Protein AF-A0A932TFX6-F1 (afdb_monomer_lite)

Structure (mmCIF, N/CA/C/O backbone):
data_AF-A0A932TFX6-F1
#
_entry.id   AF-A0A932TFX6-F1
#
loop_
_atom_site.group_PDB
_atom_site.id
_atom_site.type_symbol
_atom_site.label_atom_id
_atom_site.label_alt_id
_atom_site.label_comp_id
_atom_site.label_asym_id
_atom_site.label_entity_id
_atom_site.label_seq_id
_atom_site.pdbx_PDB_ins_code
_atom_site.Cartn_x
_atom_site.Cartn_y
_atom_site.Cartn_z
_atom_site.occupancy
_atom_site.B_iso_or_equiv
_atom_site.auth_seq_id
_atom_site.auth_comp_id
_atom_site.auth_asym_id
_atom_site.auth_atom_id
_atom_site.pdbx_PDB_model_num
ATOM 1 N N . MET A 1 1 ? -23.130 -25.817 -5.700 1.00 46.62 1 MET A N 1
ATOM 2 C CA . MET A 1 1 ? -22.419 -24.648 -5.138 1.00 46.62 1 MET A CA 1
ATOM 3 C C . MET A 1 1 ? -20.930 -24.963 -5.172 1.00 46.62 1 MET A C 1
ATOM 5 O O . MET A 1 1 ? -20.525 -25.792 -4.368 1.00 46.62 1 MET A O 1
ATOM 9 N N . PRO A 1 2 ? -20.121 -24.452 -6.118 1.00 50.34 2 PRO A N 1
ATOM 10 C CA . PRO A 1 2 ? -18.703 -24.775 -6.113 1.00 50.34 2 PRO A CA 1
ATOM 11 C C . PRO A 1 2 ? -18.043 -24.024 -4.955 1.00 50.34 2 PRO A C 1
ATOM 13 O O . PRO A 1 2 ? -18.084 -22.796 -4.876 1.00 50.34 2 PRO A O 1
ATOM 16 N N . SER A 1 3 ? -17.498 -24.795 -4.021 1.00 48.47 3 SER A N 1
ATOM 17 C CA . SER A 1 3 ? -16.707 -24.335 -2.890 1.00 48.47 3 SER A CA 1
ATOM 18 C C . SER A 1 3 ? -15.560 -23.459 -3.389 1.00 48.47 3 SER A C 1
ATOM 20 O O . SER A 1 3 ? -14.692 -23.922 -4.125 1.00 48.47 3 SER A O 1
ATOM 22 N N . ALA A 1 4 ? -15.558 -22.185 -2.996 1.00 51.78 4 ALA A N 1
ATOM 23 C CA . ALA A 1 4 ? -14.437 -21.290 -3.230 1.00 51.78 4 ALA A CA 1
ATOM 24 C C . ALA A 1 4 ? -13.251 -21.782 -2.393 1.00 51.78 4 ALA A C 1
ATOM 26 O O . ALA A 1 4 ? -13.142 -21.473 -1.207 1.00 51.78 4 ALA A O 1
ATOM 27 N N . THR A 1 5 ? -12.387 -22.593 -3.000 1.00 46.62 5 THR A N 1
ATOM 28 C CA . THR A 1 5 ? -11.080 -22.956 -2.454 1.00 46.62 5 THR A CA 1
ATOM 29 C C . THR A 1 5 ? -10.346 -21.679 -2.065 1.00 46.62 5 THR A C 1
ATOM 31 O O . THR A 1 5 ? -9.988 -20.873 -2.926 1.00 46.62 5 THR A O 1
ATOM 34 N N . ALA A 1 6 ? -10.159 -21.478 -0.760 1.00 49.88 6 ALA A N 1
ATOM 35 C CA . ALA A 1 6 ? -9.348 -20.405 -0.216 1.00 49.88 6 ALA A CA 1
ATOM 36 C C . ALA A 1 6 ? -7.900 -20.637 -0.658 1.00 49.88 6 ALA A C 1
ATOM 38 O O . ALA A 1 6 ? -7.176 -21.450 -0.089 1.00 49.88 6 ALA A O 1
ATOM 39 N N . HIS A 1 7 ? -7.498 -19.962 -1.730 1.00 50.69 7 HIS A N 1
ATOM 40 C CA . HIS A 1 7 ? -6.110 -19.928 -2.149 1.00 50.69 7 HIS A CA 1
ATOM 41 C C . HIS A 1 7 ? -5.379 -19.041 -1.142 1.00 50.69 7 HIS A C 1
ATOM 43 O O . HIS A 1 7 ? -5.531 -17.817 -1.167 1.00 50.69 7 HIS A O 1
ATOM 49 N N . ALA A 1 8 ? -4.657 -19.659 -0.204 1.00 49.00 8 ALA A N 1
ATOM 50 C CA . ALA A 1 8 ? -3.743 -18.924 0.656 1.00 49.00 8 ALA A CA 1
ATOM 51 C C . ALA A 1 8 ? -2.815 -18.120 -0.267 1.00 49.00 8 ALA A C 1
ATOM 53 O O . ALA A 1 8 ? -2.213 -18.715 -1.170 1.00 49.00 8 ALA A O 1
ATOM 54 N N . PRO A 1 9 ? -2.735 -16.784 -0.129 1.00 53.72 9 PRO A N 1
ATOM 55 C CA . PRO A 1 9 ? -1.782 -16.039 -0.926 1.00 53.72 9 PRO A CA 1
ATOM 56 C C . PRO A 1 9 ? -0.387 -16.609 -0.608 1.00 53.72 9 PRO A C 1
ATOM 58 O O . PRO A 1 9 ? -0.154 -16.997 0.538 1.00 53.72 9 PRO A O 1
ATOM 61 N N . PRO A 1 10 ? 0.533 -16.683 -1.585 1.00 53.47 10 PRO A N 1
ATOM 62 C CA . PRO A 1 10 ? 1.907 -17.164 -1.369 1.00 53.47 10 PRO A CA 1
ATOM 63 C C . PRO A 1 10 ? 2.658 -16.280 -0.342 1.00 53.47 10 PRO A C 1
ATOM 65 O O . PRO A 1 10 ? 2.031 -15.532 0.403 1.00 53.47 10 PRO A O 1
ATOM 68 N N . ALA A 1 11 ? 3.977 -16.314 -0.223 1.00 56.50 11 ALA A N 1
ATOM 69 C CA . ALA A 1 11 ? 4.673 -15.453 0.741 1.00 56.50 11 ALA A CA 1
ATOM 70 C C . ALA A 1 11 ? 5.410 -14.341 -0.003 1.00 56.50 11 ALA A C 1
ATOM 72 O O . ALA A 1 11 ? 6.329 -14.663 -0.741 1.00 56.50 11 ALA A O 1
ATOM 73 N N . LEU A 1 12 ? 5.094 -13.054 0.234 1.00 62.22 12 LEU A N 1
ATOM 74 C CA . LEU A 1 12 ? 5.858 -11.941 -0.361 1.00 62.22 12 LEU A CA 1
ATOM 75 C C . LEU A 1 12 ? 7.264 -12.020 0.240 1.00 62.22 12 LEU A C 1
ATOM 77 O O . LEU A 1 12 ? 7.513 -11.501 1.323 1.00 62.22 12 LEU A O 1
ATOM 81 N N . ARG A 1 13 ? 8.184 -12.712 -0.435 1.00 64.25 13 ARG A N 1
ATOM 82 C CA . ARG A 1 13 ? 9.568 -12.902 0.030 1.00 64.25 13 ARG A CA 1
ATOM 83 C C . ARG A 1 13 ? 10.454 -11.689 -0.253 1.00 64.25 13 ARG A C 1
ATOM 85 O O . ARG A 1 13 ? 11.667 -11.771 -0.111 1.00 64.25 13 ARG A O 1
ATOM 92 N N . LEU A 1 14 ? 9.866 -10.575 -0.685 1.00 74.00 14 LEU A N 1
ATOM 93 C CA . LEU A 1 14 ? 10.595 -9.339 -0.922 1.00 74.00 14 LEU A CA 1
ATOM 94 C C . LEU A 1 14 ? 10.636 -8.538 0.384 1.00 74.00 14 LEU A C 1
ATOM 96 O O . LEU A 1 14 ? 9.564 -8.156 0.863 1.00 74.00 14 LEU A O 1
ATOM 100 N N . PRO A 1 15 ? 11.829 -8.275 0.952 1.00 85.00 15 PRO A N 1
ATOM 101 C CA . PRO A 1 15 ? 11.939 -7.396 2.105 1.00 85.00 15 PRO A CA 1
ATOM 102 C C . PRO A 1 15 ? 11.414 -6.008 1.732 1.00 85.00 15 PRO A C 1
ATOM 104 O O . PRO A 1 15 ? 11.669 -5.503 0.632 1.00 85.00 15 PRO A O 1
ATOM 107 N N . LEU A 1 16 ? 10.650 -5.412 2.644 1.00 91.12 16 LEU A N 1
ATOM 108 C CA . LEU A 1 16 ? 10.162 -4.053 2.474 1.00 91.12 16 LEU A CA 1
ATOM 109 C C . LEU A 1 16 ? 11.333 -3.077 2.587 1.00 91.12 16 LEU A C 1
ATOM 111 O O . LEU A 1 16 ? 12.304 -3.301 3.306 1.00 91.12 16 LEU A O 1
ATOM 115 N N . ARG A 1 17 ? 11.254 -1.983 1.832 1.00 94.50 17 ARG A N 1
ATOM 116 C CA . ARG A 1 17 ? 12.183 -0.858 1.991 1.00 94.50 17 ARG A CA 1
ATOM 117 C C . ARG A 1 17 ? 11.704 0.029 3.149 1.00 94.50 17 ARG A C 1
ATOM 119 O O . ARG A 1 17 ? 10.491 0.088 3.347 1.00 94.50 17 ARG A O 1
ATOM 126 N N . PRO A 1 18 ? 12.586 0.790 3.827 1.00 95.62 18 PRO A N 1
ATOM 127 C CA . PRO A 1 18 ? 12.204 1.602 4.990 1.00 95.62 18 PRO A CA 1
ATOM 128 C C . PRO A 1 18 ? 10.969 2.485 4.757 1.00 95.62 18 PRO A C 1
ATOM 130 O O . PRO A 1 18 ? 9.993 2.405 5.489 1.00 95.62 18 PRO A O 1
ATOM 133 N N . TYR A 1 19 ? 10.914 3.199 3.630 1.00 95.38 19 TYR A N 1
ATOM 134 C CA . TYR A 1 19 ? 9.762 4.040 3.281 1.00 95.38 19 TYR A CA 1
ATOM 135 C C . TYR A 1 19 ? 8.451 3.261 3.038 1.00 95.38 19 TYR A C 1
ATOM 137 O O . TYR A 1 19 ? 7.360 3.821 3.133 1.00 95.38 19 TYR A O 1
ATOM 145 N N . GLN A 1 20 ? 8.527 1.977 2.672 1.00 95.31 20 GLN A N 1
ATOM 146 C CA . GLN A 1 20 ? 7.347 1.119 2.514 1.00 95.31 20 GLN A CA 1
ATOM 147 C C . GLN A 1 20 ? 6.836 0.661 3.880 1.00 95.31 20 GLN A C 1
ATOM 149 O O . GLN A 1 20 ? 5.624 0.631 4.084 1.00 95.31 20 GLN A O 1
ATOM 154 N N . GLU A 1 21 ? 7.744 0.341 4.804 1.00 95.12 21 GLU A N 1
ATOM 155 C CA . GLU A 1 21 ? 7.417 0.028 6.198 1.00 95.12 21 GLU A CA 1
ATOM 156 C C . GLU A 1 21 ? 6.798 1.240 6.894 1.00 95.12 21 GLU A C 1
ATOM 158 O O . GLU A 1 21 ? 5.727 1.115 7.483 1.00 95.12 21 GLU A O 1
ATOM 163 N N . GLU A 1 22 ? 7.396 2.422 6.731 1.00 95.94 22 GLU A N 1
ATOM 164 C CA . GLU A 1 22 ? 6.857 3.692 7.227 1.00 95.94 22 GLU A CA 1
ATOM 165 C C . GLU A 1 22 ? 5.446 3.955 6.685 1.00 95.94 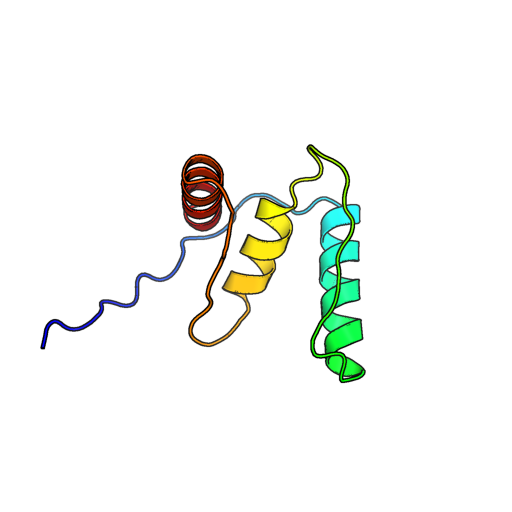22 GLU A C 1
ATOM 167 O O . GLU A 1 22 ? 4.536 4.277 7.449 1.00 95.94 22 GLU A O 1
ATOM 172 N N . ALA A 1 23 ? 5.219 3.753 5.381 1.00 96.00 23 ALA A N 1
ATOM 173 C CA . ALA A 1 23 ? 3.895 3.916 4.783 1.00 96.00 23 ALA A CA 1
ATOM 174 C C . ALA A 1 23 ? 2.866 2.930 5.368 1.00 96.00 23 ALA A C 1
ATOM 176 O O . ALA A 1 23 ? 1.729 3.313 5.643 1.00 96.00 23 ALA A O 1
ATOM 177 N N . ILE A 1 24 ? 3.250 1.667 5.576 1.00 94.88 24 ILE A N 1
ATOM 178 C CA . ILE A 1 24 ? 2.391 0.645 6.195 1.00 94.88 24 ILE A CA 1
ATOM 179 C C . ILE A 1 24 ? 2.074 1.013 7.644 1.00 94.88 24 ILE A C 1
ATOM 181 O O . ILE A 1 24 ? 0.914 0.923 8.056 1.00 94.88 24 ILE A O 1
ATOM 185 N N . GLN A 1 25 ? 3.076 1.449 8.404 1.00 95.94 25 GLN A N 1
ATOM 186 C CA . GLN A 1 25 ? 2.900 1.827 9.797 1.00 95.94 25 GLN A CA 1
ATOM 187 C C . GLN A 1 25 ? 1.995 3.055 9.924 1.00 95.94 25 GLN A C 1
ATOM 189 O O . GLN A 1 25 ? 1.042 3.019 10.698 1.00 95.94 25 GLN A O 1
ATOM 194 N N . ALA A 1 26 ? 2.171 4.070 9.075 1.00 96.25 26 ALA A N 1
ATOM 195 C CA . ALA A 1 26 ? 1.299 5.243 9.045 1.00 96.25 26 ALA A CA 1
ATOM 196 C C . ALA A 1 26 ? -0.177 4.881 8.785 1.00 96.25 26 ALA A C 1
ATOM 198 O O . ALA A 1 26 ? -1.080 5.477 9.378 1.00 96.25 26 ALA A O 1
ATOM 199 N N . ILE A 1 27 ? -0.441 3.883 7.931 1.00 95.00 27 ILE A N 1
ATOM 200 C CA . ILE A 1 27 ? -1.799 3.379 7.668 1.00 95.00 27 ILE A CA 1
ATOM 201 C C . ILE A 1 27 ? -2.370 2.675 8.901 1.00 95.00 27 ILE A C 1
ATOM 203 O O . ILE A 1 27 ? -3.531 2.902 9.244 1.00 95.00 27 ILE A O 1
ATOM 207 N N . ARG A 1 28 ? -1.573 1.844 9.582 1.00 93.94 28 ARG A N 1
ATOM 208 C CA . ARG A 1 28 ? -1.987 1.161 10.818 1.00 93.94 28 ARG A CA 1
ATOM 209 C C . ARG A 1 28 ? -2.275 2.157 11.934 1.00 93.94 28 ARG A C 1
ATOM 211 O O . ARG A 1 28 ? -3.327 2.076 12.558 1.00 93.94 28 ARG A O 1
ATOM 218 N N . ASP A 1 29 ? -1.408 3.143 12.126 1.00 96.19 29 ASP A N 1
ATOM 219 C CA . ASP A 1 29 ? -1.598 4.183 13.137 1.00 96.19 29 ASP A CA 1
ATOM 220 C C . ASP A 1 29 ? -2.828 5.048 12.828 1.00 96.19 29 ASP A C 1
ATOM 222 O O . ASP A 1 29 ? -3.529 5.506 13.726 1.00 96.19 29 ASP A O 1
ATOM 226 N N . ALA A 1 30 ? -3.137 5.276 11.550 1.00 96.00 30 ALA A N 1
ATOM 227 C CA . ALA A 1 30 ? -4.382 5.934 11.169 1.00 96.00 30 ALA A CA 1
ATOM 228 C C . ALA A 1 30 ? -5.605 5.082 11.555 1.00 96.00 30 ALA A C 1
ATOM 230 O O . ALA A 1 30 ? -6.572 5.614 12.099 1.00 96.00 30 ALA A O 1
ATOM 231 N N . GLN A 1 31 ? -5.551 3.765 11.335 1.00 92.31 31 GLN A N 1
ATOM 232 C CA . GLN A 1 31 ? -6.623 2.843 11.721 1.00 92.31 31 GLN A CA 1
ATOM 233 C C . GLN A 1 31 ? -6.838 2.802 13.239 1.00 92.31 31 GLN A C 1
ATOM 235 O O . GLN A 1 31 ? -7.988 2.840 13.673 1.00 92.31 31 GLN A O 1
ATOM 240 N N . THR A 1 32 ? -5.772 2.782 14.050 1.00 95.31 32 THR A N 1
ATOM 241 C CA . THR A 1 32 ? -5.892 2.795 15.523 1.00 95.31 32 THR A CA 1
ATOM 242 C C . THR A 1 32 ? -6.506 4.094 16.046 1.00 95.31 32 THR A C 1
ATOM 244 O O . THR A 1 32 ? -7.207 4.078 17.054 1.00 95.31 32 THR A O 1
ATOM 247 N N . ARG A 1 33 ? -6.331 5.205 15.322 1.00 97.06 33 ARG A N 1
ATOM 248 C CA . ARG A 1 33 ? -7.011 6.487 15.579 1.00 97.06 33 ARG A CA 1
ATOM 249 C C . ARG A 1 33 ? -8.446 6.560 15.033 1.00 97.06 33 ARG A C 1
ATOM 251 O O . ARG A 1 33 ? -9.059 7.621 15.091 1.00 97.06 33 ARG A O 1
ATOM 258 N N . GLY A 1 34 ? -8.984 5.477 14.469 1.00 96.88 34 GLY A N 1
ATOM 259 C CA . GLY A 1 34 ? -10.343 5.431 13.917 1.00 96.88 34 GLY A CA 1
ATOM 260 C C . GLY A 1 34 ? -10.490 6.009 12.504 1.00 96.88 34 GLY A C 1
ATOM 261 O O . GLY A 1 34 ? -11.611 6.208 12.034 1.00 96.88 34 GLY A O 1
ATOM 262 N N . VAL A 1 35 ? -9.391 6.269 11.785 1.00 96.88 35 VAL A N 1
ATOM 263 C CA . VAL A 1 35 ? -9.448 6.734 10.390 1.00 96.88 35 VAL A CA 1
ATOM 264 C C . VAL A 1 35 ? -9.856 5.577 9.478 1.00 96.88 35 VAL A C 1
ATOM 266 O O . VAL A 1 35 ? -9.119 4.611 9.292 1.00 96.88 35 VAL A O 1
ATOM 269 N N . THR A 1 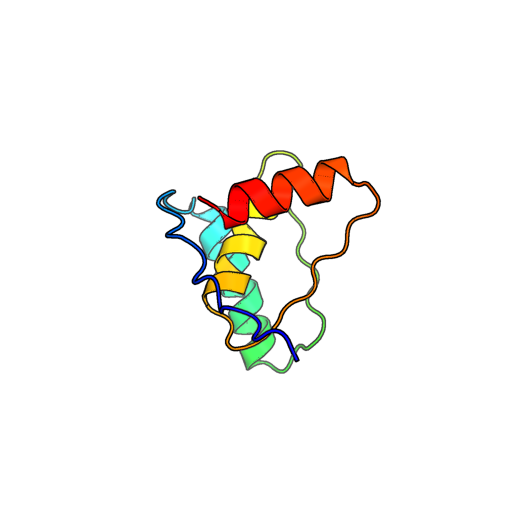36 ? -11.025 5.696 8.850 1.00 93.12 36 THR A N 1
ATOM 270 C CA . THR A 1 36 ? -11.598 4.642 7.992 1.00 93.12 36 THR A CA 1
ATOM 271 C C . THR A 1 36 ? -11.258 4.787 6.507 1.00 93.12 36 THR A C 1
ATOM 273 O O . THR A 1 36 ? -11.421 3.835 5.745 1.00 93.12 36 THR A O 1
ATOM 276 N N . ARG A 1 37 ? -10.783 5.965 6.076 1.00 94.44 37 ARG A N 1
ATOM 277 C CA . ARG A 1 37 ? -10.495 6.298 4.667 1.00 94.44 37 ARG A CA 1
ATOM 278 C C . ARG A 1 37 ? -9.121 6.971 4.495 1.00 94.44 37 ARG A C 1
ATOM 280 O O . ARG A 1 37 ? -9.064 8.139 4.116 1.00 94.44 37 ARG A O 1
ATOM 287 N N . PRO A 1 38 ? -8.009 6.283 4.811 1.00 93.69 38 PRO A N 1
ATOM 288 C CA . PRO A 1 38 ? -6.676 6.859 4.659 1.00 93.69 38 PRO A CA 1
ATOM 289 C C . PRO A 1 38 ? -6.300 7.035 3.178 1.00 93.69 38 PRO A C 1
ATOM 291 O O . PRO A 1 38 ? -6.562 6.158 2.354 1.00 93.69 38 PRO A O 1
ATOM 294 N N . LEU A 1 39 ? -5.634 8.148 2.855 1.00 94.25 39 LEU A N 1
ATOM 295 C CA . LEU A 1 39 ? -5.017 8.400 1.550 1.00 94.25 39 LEU A CA 1
ATOM 296 C C . LEU A 1 39 ? -3.496 8.273 1.675 1.00 94.25 39 LEU A C 1
ATOM 298 O O . LEU A 1 39 ? -2.892 8.888 2.549 1.00 94.25 39 LEU A O 1
ATOM 302 N N . VAL 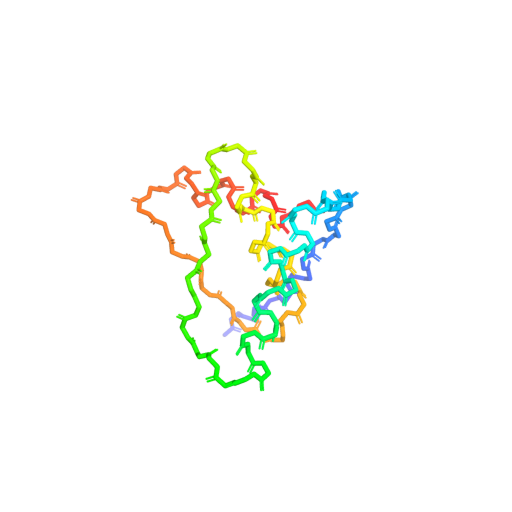A 1 40 ? -2.876 7.497 0.785 1.00 93.50 40 VAL A N 1
ATOM 303 C CA . VAL A 1 40 ? -1.430 7.231 0.805 1.00 93.50 40 VAL A CA 1
ATOM 304 C C . VAL A 1 40 ? -0.794 7.762 -0.472 1.00 93.50 40 VAL A C 1
ATOM 306 O O . VAL A 1 40 ? -1.079 7.291 -1.579 1.00 93.50 40 VAL A O 1
ATOM 309 N N . VAL A 1 41 ? 0.109 8.727 -0.317 1.00 95.06 41 VAL A N 1
ATOM 310 C CA . VAL A 1 41 ? 0.870 9.312 -1.422 1.00 95.06 41 VAL A CA 1
ATOM 311 C C . VAL A 1 41 ? 2.255 8.674 -1.464 1.00 95.06 41 VAL A C 1
ATOM 313 O O . VAL A 1 41 ? 2.954 8.584 -0.468 1.00 95.06 41 VAL A O 1
ATOM 316 N N . LEU A 1 42 ? 2.633 8.205 -2.648 1.00 94.50 42 LEU A N 1
ATOM 317 C CA . LEU A 1 42 ? 3.927 7.598 -2.962 1.00 94.50 42 LEU A CA 1
ATOM 318 C C . LEU A 1 42 ? 4.249 7.970 -4.418 1.00 94.50 42 LEU A C 1
ATOM 320 O O . LEU A 1 42 ? 3.310 8.053 -5.219 1.00 94.50 42 LEU A O 1
ATOM 324 N N . PRO A 1 43 ? 5.512 8.189 -4.797 1.00 94.44 43 PRO A N 1
ATOM 325 C CA . PRO A 1 43 ? 5.858 8.464 -6.187 1.00 94.44 43 PRO A CA 1
ATOM 326 C C . PRO A 1 43 ? 5.727 7.208 -7.067 1.00 94.44 43 PRO A C 1
ATOM 328 O O . PRO A 1 43 ? 5.597 6.078 -6.579 1.00 94.44 43 PRO A O 1
ATOM 331 N N . VAL A 1 44 ? 5.744 7.398 -8.390 1.00 91.38 44 VAL A N 1
ATOM 332 C CA . VAL A 1 44 ? 5.834 6.286 -9.353 1.00 91.38 44 VAL A CA 1
ATOM 333 C C . VAL A 1 44 ? 7.128 5.508 -9.090 1.00 91.38 44 VAL A C 1
ATOM 335 O O . VAL A 1 44 ? 8.145 6.087 -8.726 1.00 91.38 44 VAL A O 1
ATOM 338 N N . GLY A 1 45 ? 7.086 4.180 -9.206 1.00 89.44 45 GLY A N 1
ATOM 339 C CA . GLY A 1 45 ? 8.249 3.323 -8.943 1.00 89.44 45 GLY A CA 1
ATOM 340 C C . GLY A 1 45 ? 8.517 3.010 -7.464 1.00 89.44 45 GLY A C 1
ATOM 341 O O . GLY A 1 45 ? 9.206 2.035 -7.184 1.00 89.44 45 GLY A O 1
ATOM 342 N N . ALA A 1 46 ? 7.892 3.707 -6.504 1.00 92.25 46 ALA A N 1
ATOM 343 C CA . ALA A 1 46 ? 8.032 3.402 -5.068 1.00 92.25 46 ALA A CA 1
ATOM 344 C C . ALA A 1 46 ? 7.347 2.088 -4.631 1.00 92.25 46 ALA A C 1
ATOM 346 O O . ALA A 1 46 ? 7.401 1.685 -3.470 1.00 92.25 46 ALA A O 1
ATOM 347 N N . GLY A 1 47 ? 6.665 1.397 -5.545 1.00 90.50 47 GLY A N 1
ATOM 348 C CA . GLY A 1 47 ? 6.039 0.115 -5.240 1.00 90.50 47 GLY A CA 1
ATOM 349 C C . GLY A 1 47 ? 4.755 0.233 -4.416 1.00 90.50 47 GLY A C 1
ATOM 350 O O . GLY A 1 47 ? 4.543 -0.575 -3.517 1.00 90.50 47 GLY A O 1
ATOM 351 N N . LYS A 1 48 ? 3.856 1.171 -4.760 1.00 93.00 48 LYS A N 1
ATOM 352 C CA . LYS A 1 48 ? 2.481 1.246 -4.203 1.00 93.00 48 LYS A CA 1
ATOM 353 C C . LYS A 1 48 ? 1.784 -0.121 -4.165 1.00 93.00 48 LYS A C 1
ATOM 355 O O . LYS A 1 48 ? 1.106 -0.447 -3.197 1.00 93.00 48 LYS A O 1
ATOM 360 N N . THR A 1 49 ? 1.999 -0.929 -5.203 1.00 90.25 49 THR A N 1
ATOM 361 C CA . THR A 1 49 ? 1.467 -2.290 -5.318 1.00 90.25 49 THR A CA 1
ATOM 362 C C . THR A 1 49 ? 1.989 -3.238 -4.245 1.00 90.25 49 THR A C 1
ATOM 364 O O . THR A 1 49 ? 1.223 -4.023 -3.701 1.00 90.25 49 THR A O 1
ATOM 367 N N . ILE A 1 50 ? 3.275 -3.144 -3.900 1.00 90.38 50 ILE A N 1
ATOM 368 C CA . ILE A 1 50 ? 3.885 -3.947 -2.831 1.00 90.38 50 ILE A CA 1
ATOM 369 C C . ILE A 1 50 ? 3.300 -3.548 -1.474 1.00 90.38 50 ILE A C 1
ATOM 371 O O . ILE A 1 50 ? 2.943 -4.420 -0.685 1.00 90.38 50 ILE A O 1
ATOM 375 N N . VAL A 1 51 ? 3.129 -2.242 -1.241 1.00 92.19 51 VAL A N 1
ATOM 376 C CA . VAL A 1 51 ? 2.555 -1.702 -0.000 1.00 92.19 51 VAL A CA 1
ATOM 377 C C . VAL A 1 51 ? 1.142 -2.237 0.238 1.00 92.19 51 VAL A C 1
ATOM 379 O O . VAL A 1 51 ? 0.891 -2.831 1.288 1.00 92.19 51 VAL A O 1
ATOM 382 N N . PHE A 1 52 ? 0.218 -2.105 -0.727 1.00 89.94 52 PHE A N 1
ATOM 383 C CA . PHE A 1 52 ? -1.131 -2.641 -0.509 1.00 89.94 52 PHE A CA 1
ATOM 384 C C . PHE A 1 52 ? -1.151 -4.171 -0.493 1.00 89.94 52 PHE A C 1
ATOM 386 O O . PHE A 1 52 ? -1.906 -4.741 0.287 1.00 89.94 52 PHE A O 1
ATOM 393 N N . ALA A 1 53 ? -0.316 -4.859 -1.281 1.00 88.88 53 ALA A N 1
ATOM 394 C CA . ALA A 1 53 ? -0.248 -6.320 -1.251 1.00 88.88 53 ALA A CA 1
ATOM 395 C C . ALA A 1 53 ? 0.145 -6.845 0.138 1.00 88.88 53 ALA A C 1
ATOM 397 O O . ALA A 1 53 ? -0.447 -7.808 0.628 1.00 88.88 53 ALA A O 1
ATOM 398 N N . HIS A 1 54 ? 1.092 -6.178 0.798 1.00 89.25 54 HIS A N 1
ATOM 399 C CA . HIS A 1 54 ? 1.498 -6.504 2.160 1.00 89.25 54 HIS A CA 1
ATOM 400 C C . HIS A 1 54 ? 0.363 -6.275 3.173 1.00 89.25 54 HIS A C 1
ATOM 402 O O . HIS A 1 54 ? 0.079 -7.154 3.986 1.00 89.25 54 HIS A O 1
ATOM 408 N N . LEU A 1 55 ? -0.343 -5.141 3.079 1.00 89.25 55 LEU A N 1
ATOM 409 C CA . LEU A 1 55 ? -1.505 -4.846 3.929 1.00 89.25 55 LEU A CA 1
ATOM 410 C C . LEU A 1 55 ? -2.630 -5.872 3.752 1.00 89.25 55 LEU A C 1
ATOM 412 O O . LEU A 1 55 ? -3.234 -6.308 4.729 1.00 89.25 55 LEU A O 1
ATOM 416 N N . LEU A 1 56 ? -2.911 -6.268 2.508 1.00 88.75 56 LEU A N 1
ATOM 417 C CA . LEU A 1 56 ? -3.968 -7.227 2.199 1.00 88.75 56 LEU A CA 1
ATOM 418 C C . LEU A 1 56 ? -3.679 -8.616 2.763 1.00 88.75 56 LEU A C 1
ATOM 420 O O . LEU A 1 56 ? -4.605 -9.265 3.235 1.00 88.75 56 LEU A O 1
ATOM 424 N N . ARG A 1 57 ? -2.416 -9.057 2.770 1.00 84.25 57 ARG A N 1
ATOM 425 C CA . ARG A 1 57 ? -2.032 -10.352 3.357 1.00 84.25 57 ARG A CA 1
ATOM 426 C C . ARG A 1 57 ? -2.264 -10.440 4.859 1.00 84.25 57 ARG A C 1
ATOM 428 O O . ARG A 1 57 ? -2.535 -11.519 5.367 1.00 84.25 57 ARG A O 1
ATOM 435 N N . GLN A 1 58 ? -2.121 -9.325 5.563 1.00 83.44 58 GLN A N 1
ATOM 436 C CA . GLN A 1 58 ? -2.310 -9.264 7.014 1.00 83.44 58 GLN A CA 1
ATOM 437 C C . GLN A 1 58 ? -3.771 -9.047 7.406 1.00 83.44 58 GLN A C 1
ATOM 439 O O . GLN A 1 58 ? -4.126 -9.161 8.577 1.00 83.44 58 GLN A O 1
ATOM 444 N N . ARG A 1 59 ? -4.625 -8.708 6.438 1.00 83.31 59 ARG A N 1
ATOM 445 C CA . ARG A 1 59 ? -6.038 -8.463 6.677 1.00 83.31 59 ARG A CA 1
ATOM 446 C C . ARG A 1 59 ? -6.797 -9.785 6.689 1.00 83.31 59 ARG A C 1
ATOM 448 O O . ARG A 1 59 ? -6.710 -10.575 5.755 1.00 83.31 59 ARG A O 1
ATOM 455 N N . ALA A 1 60 ? -7.609 -9.989 7.719 1.00 83.00 60 ALA A N 1
ATOM 456 C CA . ALA A 1 60 ? -8.582 -11.070 7.720 1.00 83.00 60 ALA A CA 1
ATOM 457 C C . ALA A 1 60 ? -9.740 -10.762 6.753 1.00 83.00 60 ALA A C 1
ATOM 459 O O . ALA A 1 60 ? -10.235 -9.633 6.681 1.00 83.00 60 ALA A O 1
ATOM 460 N N . GLY A 1 61 ? -10.211 -11.788 6.046 1.00 87.06 61 GLY A N 1
ATOM 461 C CA . GLY A 1 61 ? -11.390 -11.701 5.187 1.00 87.06 61 GLY A CA 1
ATOM 462 C C . GLY A 1 61 ? -11.097 -11.281 3.746 1.00 87.06 61 GLY A C 1
ATOM 463 O O . GLY A 1 61 ? -9.992 -11.431 3.232 1.00 87.06 61 GLY A O 1
ATOM 464 N N . ARG A 1 62 ? -12.143 -10.819 3.055 1.00 88.44 62 ARG A N 1
ATOM 465 C CA . ARG A 1 62 ? -12.084 -10.478 1.628 1.00 88.44 62 ARG A CA 1
ATOM 466 C C . ARG A 1 62 ? -11.681 -9.020 1.430 1.00 88.44 62 ARG A C 1
ATOM 468 O O . ARG A 1 62 ? -12.083 -8.146 2.196 1.00 88.44 62 ARG A O 1
ATOM 475 N N . ALA A 1 63 ? -10.944 -8.763 0.357 1.00 89.12 63 ALA A N 1
ATOM 476 C CA . ALA A 1 63 ? -10.570 -7.425 -0.074 1.00 89.12 63 ALA A CA 1
ATOM 477 C C . ALA A 1 63 ? -10.871 -7.224 -1.561 1.00 89.12 63 ALA A C 1
ATOM 479 O O . ALA A 1 63 ? -10.796 -8.168 -2.346 1.00 89.12 63 ALA A O 1
ATOM 480 N N . LEU A 1 64 ? -11.189 -5.983 -1.932 1.00 90.00 64 LEU A N 1
ATOM 481 C CA . LEU A 1 64 ? -11.427 -5.558 -3.308 1.00 90.00 64 LEU A CA 1
ATOM 482 C C . LEU A 1 64 ? -10.363 -4.529 -3.695 1.00 90.00 64 LEU A C 1
ATOM 484 O O . LEU A 1 64 ? -10.225 -3.502 -3.032 1.00 90.00 64 LEU A O 1
ATOM 488 N N . VAL A 1 65 ? -9.621 -4.811 -4.764 1.00 88.56 65 VAL A N 1
ATOM 489 C CA . VAL A 1 65 ? -8.671 -3.874 -5.373 1.00 88.56 65 VAL A CA 1
ATOM 490 C C . VAL A 1 65 ? -9.292 -3.362 -6.662 1.00 88.56 65 VAL A C 1
ATOM 492 O O . VAL A 1 65 ? -9.650 -4.155 -7.528 1.00 88.56 65 VAL A O 1
ATOM 495 N N . LEU A 1 66 ? -9.420 -2.042 -6.778 1.00 89.69 66 LEU A N 1
ATOM 496 C CA . LEU A 1 66 ? -9.960 -1.372 -7.956 1.00 89.69 66 LEU A CA 1
ATOM 497 C C . LEU A 1 66 ? -8.841 -0.600 -8.653 1.00 89.69 66 LEU A C 1
ATOM 499 O O . LEU A 1 66 ? -8.082 0.121 -8.007 1.00 89.69 66 LEU A O 1
ATOM 503 N N . ALA A 1 67 ? -8.757 -0.734 -9.971 1.00 88.94 67 ALA A N 1
ATOM 504 C CA . ALA A 1 67 ? -7.888 0.068 -10.818 1.00 88.94 67 ALA A CA 1
ATOM 505 C C . ALA A 1 67 ? -8.616 0.380 -12.127 1.00 88.94 67 ALA A C 1
ATOM 507 O O . ALA A 1 67 ? -9.504 -0.356 -12.541 1.00 88.94 67 ALA A O 1
ATOM 508 N N . HIS A 1 68 ? -8.239 1.481 -12.773 1.00 88.69 68 HIS A N 1
ATOM 509 C CA . HIS A 1 68 ? -8.901 1.950 -13.992 1.00 88.69 68 HIS A CA 1
ATOM 510 C C . HIS A 1 68 ? -8.485 1.179 -15.260 1.00 88.69 68 HIS A C 1
ATOM 512 O O . HIS A 1 68 ? -9.152 1.282 -16.282 1.00 88.69 68 HIS A O 1
ATOM 518 N N . ARG A 1 69 ? -7.377 0.430 -15.216 1.00 88.50 69 ARG A N 1
ATOM 519 C CA . ARG A 1 69 ? -6.841 -0.319 -16.361 1.00 88.50 69 ARG A CA 1
ATOM 520 C C . ARG A 1 69 ? -6.561 -1.762 -15.973 1.00 88.50 69 ARG A C 1
ATOM 522 O O . ARG A 1 69 ? -5.937 -2.001 -14.936 1.00 88.50 69 ARG A O 1
ATOM 529 N N . ASP A 1 70 ? -6.942 -2.694 -16.838 1.00 83.88 70 ASP A N 1
ATOM 530 C CA . ASP A 1 70 ? -6.787 -4.135 -16.607 1.00 83.88 70 ASP A CA 1
ATOM 531 C C . ASP A 1 70 ? -5.323 -4.549 -16.415 1.00 83.88 70 ASP A C 1
ATOM 533 O O . ASP A 1 70 ? -5.007 -5.369 -15.556 1.00 83.88 70 ASP A O 1
ATOM 537 N N . GLU A 1 71 ? -4.401 -3.913 -17.136 1.00 83.44 71 GLU A N 1
ATOM 538 C CA . GLU A 1 71 ? -2.953 -4.126 -17.011 1.00 83.44 71 GLU A CA 1
ATOM 539 C C . GLU A 1 71 ? -2.455 -3.886 -15.575 1.00 83.44 71 GLU A C 1
ATOM 541 O O . GLU A 1 71 ? -1.642 -4.647 -15.045 1.00 83.44 71 GLU A O 1
ATOM 546 N N . LEU A 1 72 ? -2.983 -2.855 -14.904 1.00 79.44 72 LEU A N 1
ATOM 547 C CA . LEU A 1 72 ? -2.624 -2.535 -13.521 1.00 79.44 72 LEU A CA 1
ATOM 548 C C . LEU A 1 72 ? -3.166 -3.591 -12.550 1.00 79.44 72 LEU A C 1
ATOM 550 O O . LEU A 1 72 ? -2.505 -3.917 -11.560 1.00 79.44 72 LEU A O 1
ATOM 554 N N . LEU A 1 73 ? -4.340 -4.159 -12.843 1.00 81.19 73 LEU A N 1
ATOM 555 C CA . LEU A 1 73 ? -4.899 -5.272 -12.075 1.00 81.19 73 LEU A CA 1
ATOM 556 C C . LEU A 1 73 ? -4.054 -6.535 -12.251 1.00 81.19 73 LEU A C 1
ATOM 558 O O . LEU A 1 73 ? -3.731 -7.194 -11.264 1.00 81.19 73 LEU A O 1
ATOM 562 N N . GLN A 1 74 ? -3.628 -6.849 -13.475 1.00 81.56 74 GLN A N 1
ATOM 563 C CA . GLN A 1 74 ? -2.752 -7.9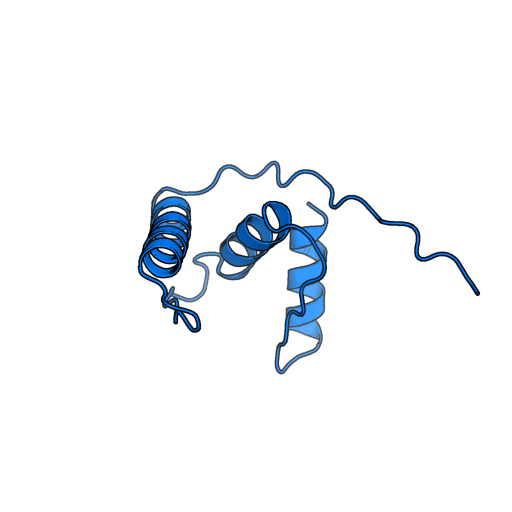94 -13.737 1.00 81.56 74 GLN A CA 1
ATOM 564 C C . GLN A 1 74 ? -1.411 -7.860 -13.004 1.00 81.56 74 GLN A C 1
ATOM 566 O O . GLN A 1 74 ? -0.957 -8.811 -12.362 1.00 81.56 74 GLN A O 1
ATOM 571 N N . GLN A 1 75 ? -0.814 -6.664 -13.007 1.00 77.19 75 GLN A N 1
ATOM 572 C CA . GLN A 1 75 ? 0.388 -6.367 -12.224 1.00 77.19 75 GLN A CA 1
ATOM 573 C C . GLN A 1 75 ? 0.158 -6.558 -10.717 1.00 77.19 75 GLN A C 1
ATOM 575 O O . GLN A 1 75 ? 0.998 -7.150 -10.034 1.00 77.19 75 GLN A O 1
ATOM 580 N N . ALA A 1 76 ? -0.979 -6.096 -10.189 1.00 75.69 76 ALA A N 1
ATOM 581 C CA . ALA A 1 76 ? -1.348 -6.279 -8.788 1.00 75.69 76 ALA A CA 1
ATOM 582 C C . ALA A 1 76 ? -1.487 -7.758 -8.408 1.00 75.69 76 ALA A C 1
ATOM 584 O O . ALA A 1 76 ? -0.908 -8.194 -7.411 1.00 75.69 76 ALA A O 1
ATOM 585 N N . VAL A 1 77 ? -2.196 -8.537 -9.227 1.00 78.25 77 VAL A N 1
ATOM 586 C CA . VAL A 1 77 ? -2.372 -9.983 -9.040 1.00 78.25 77 VAL A CA 1
ATOM 587 C C . VAL A 1 77 ? -1.023 -10.695 -9.040 1.00 78.25 77 VAL A C 1
ATOM 589 O O . VAL A 1 77 ? -0.771 -11.513 -8.157 1.00 78.25 77 VAL A O 1
ATOM 592 N N . ALA A 1 78 ? -0.132 -10.365 -9.977 1.00 77.38 78 ALA A N 1
ATOM 593 C CA . ALA A 1 78 ? 1.203 -10.950 -10.024 1.00 77.38 78 ALA A CA 1
ATOM 594 C C . ALA A 1 78 ? 1.996 -10.671 -8.737 1.00 77.38 78 ALA A C 1
ATOM 596 O O . ALA A 1 78 ? 2.617 -11.582 -8.198 1.00 77.38 78 ALA A O 1
ATOM 597 N N . LYS A 1 79 ? 1.937 -9.446 -8.192 1.00 77.81 79 LYS A N 1
ATOM 598 C CA . LYS A 1 79 ? 2.626 -9.105 -6.933 1.00 77.81 79 LYS A CA 1
ATOM 599 C C . LYS A 1 79 ? 2.007 -9.765 -5.702 1.00 77.81 79 LYS A C 1
ATOM 601 O O . LYS A 1 79 ? 2.747 -10.146 -4.806 1.00 77.81 79 LYS A O 1
ATOM 606 N N . LEU A 1 80 ? 0.687 -9.941 -5.666 1.00 71.25 80 LEU A N 1
ATOM 607 C CA . LEU A 1 80 ? -0.003 -10.702 -4.616 1.00 71.25 80 LEU A CA 1
ATOM 608 C C . LEU A 1 80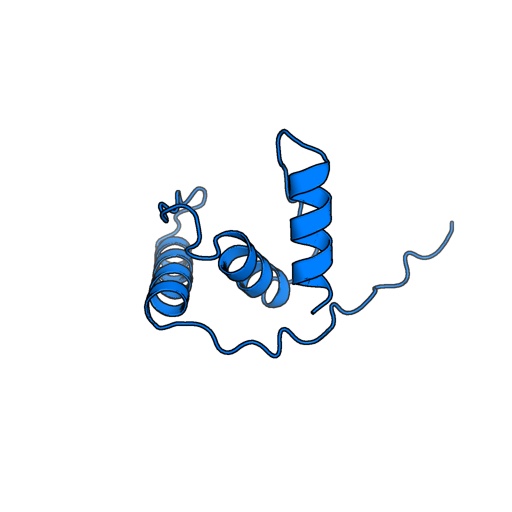 ? 0.322 -12.203 -4.656 1.00 71.25 80 LEU A C 1
ATOM 610 O O . LEU A 1 80 ? 0.146 -12.886 -3.652 1.00 71.25 80 LEU A O 1
ATOM 614 N N . ARG A 1 81 ? 0.768 -12.714 -5.811 1.00 70.81 81 ARG A N 1
ATOM 615 C CA . ARG A 1 81 ? 1.181 -14.108 -6.026 1.00 70.81 81 ARG A CA 1
ATOM 616 C C . ARG A 1 81 ? 2.687 -14.356 -5.858 1.00 70.81 81 ARG A C 1
ATOM 618 O O . ARG A 1 81 ? 3.117 -15.493 -6.022 1.00 70.81 81 ARG A O 1
ATOM 625 N N . LEU A 1 82 ? 3.470 -13.332 -5.519 1.00 61.03 82 LEU A N 1
ATOM 626 C CA . LEU A 1 82 ? 4.826 -13.512 -4.993 1.00 61.03 82 LEU A CA 1
ATOM 627 C C . LEU A 1 82 ? 4.719 -13.907 -3.532 1.00 61.03 82 LEU A C 1
ATOM 629 O O . LEU A 1 82 ? 5.228 -14.982 -3.187 1.00 61.03 82 LEU A O 1
#

Secondary structure (DSSP, 8-state):
-------------SPPPHHHHHHHHHHHHHHHTT-SS------TTS-HHHHHHHHHHHS-S------SSHHHHHHHHHHHT-

pLDDT: mean 83.03, std 15.03, r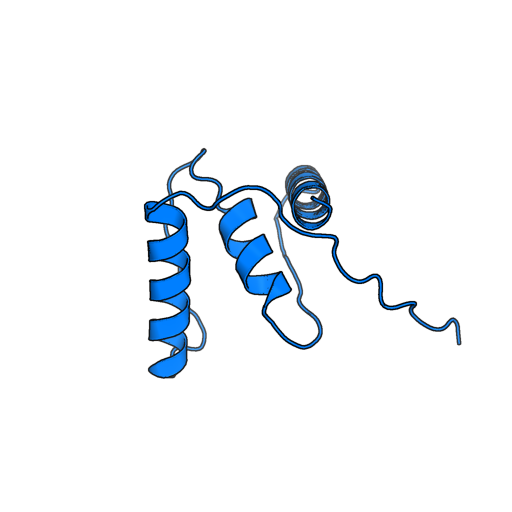ange [46.62, 97.06]

Radius of gyration: 13.87 Å; chains: 1; bounding box: 35×34×33 Å

Sequence (82 aa):
MPSATAHAPPALRLPLRPYQEEAIQAIRDAQTRGVTRPLVVLPVGAGKTIVFAHLLRQRAGRALVLAHRDELLQQAVAKLRL

Foldseek 3Di:
DDDPPPPLQDDLPDDQDPVLVVQLVVVVVCVVVVNPDDDGDDDPPNPPLLSVLVVVNPDPDDDDDDDPDVVVVVVSVVSSND